Protein AF-A0A7X2PK38-F1 (afdb_monomer_lite)

Radius of gyration: 33.62 Å; chains: 1; bounding box: 61×31×93 Å

Secondary structure (DSSP, 8-state):
--HHHHTTHHHHHH-TTTS-HHHHHHHHH-HHHHHHHHHHHHHHTTHHHHS-SS-----TTHHHHHHHHHHTS---HHHHHHHHHHSTTTHHHHHHHHHHHHHHHHHHHHHHHHHHHHHHHHT--HHHHHHHHHS----HHHHHHHHHHHHHHHHH-------

Sequence (163 aa):
MHAVIEENLEELLASPSACGRAALDHLVSCKACAMELERMRQIALLFPALRNESPIDPAPYFAARVMMSIERRPSSFWASLLESALGTTMGTVFFRRVAFASLLVLASLGGYLASTDSEFRAGVTPELIMAAERDAPASEYGRNQDRELLMVTIATFNPDETE

pLDDT: mean 73.34, std 15.1, range [40.94, 96.0]

Structure (mmCIF, N/CA/C/O backbone):
data_AF-A0A7X2PK38-F1
#
_entry.id   AF-A0A7X2PK38-F1
#
loop_
_atom_site.group_PDB
_atom_site.id
_atom_site.type_symbol
_atom_site.label_atom_id
_atom_site.label_alt_id
_atom_site.label_comp_id
_atom_site.label_asym_id
_atom_site.label_entity_id
_atom_site.label_seq_id
_atom_site.pdbx_PDB_ins_code
_atom_site.Cartn_x
_atom_site.Cartn_y
_atom_site.Cartn_z
_atom_site.occupancy
_atom_site.B_iso_or_equiv
_atom_site.auth_seq_id
_atom_site.auth_comp_id
_atom_site.auth_asym_id
_atom_site.auth_atom_id
_atom_site.pdbx_PDB_model_num
ATOM 1 N N . MET A 1 1 ? -3.189 -3.230 -11.953 1.00 74.12 1 MET A N 1
ATOM 2 C CA . MET A 1 1 ? -3.967 -2.027 -11.585 1.00 74.12 1 MET A CA 1
ATOM 3 C C . MET A 1 1 ? -3.250 -0.823 -12.182 1.00 74.12 1 MET A C 1
ATOM 5 O O . MET A 1 1 ? -2.046 -0.923 -12.367 1.00 74.12 1 MET A O 1
ATOM 9 N N . HIS A 1 2 ? -3.951 0.241 -12.583 1.00 91.12 2 HIS A N 1
ATOM 10 C CA . HIS A 1 2 ? -3.293 1.421 -13.166 1.00 91.12 2 HIS A CA 1
ATOM 11 C C . HIS A 1 2 ? -2.826 2.383 -12.066 1.00 91.12 2 HIS A C 1
ATOM 13 O O . HIS A 1 2 ? -3.538 2.541 -11.074 1.00 91.12 2 HIS A O 1
ATOM 19 N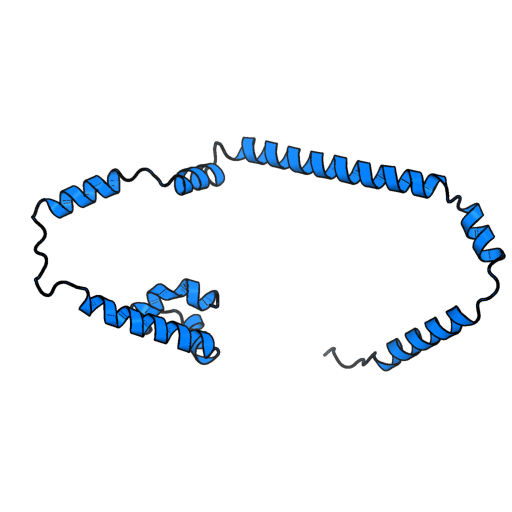 N . ALA A 1 3 ? -1.681 3.043 -12.281 1.00 89.56 3 ALA A N 1
ATOM 20 C CA . ALA A 1 3 ? -0.997 3.884 -11.289 1.00 89.56 3 ALA A CA 1
ATOM 21 C C . ALA A 1 3 ? -1.912 4.933 -10.638 1.00 89.56 3 ALA A C 1
ATOM 23 O O . ALA A 1 3 ? -1.936 5.055 -9.421 1.00 89.56 3 ALA A O 1
ATOM 24 N N . VAL A 1 4 ? -2.769 5.591 -11.429 1.00 89.38 4 VAL A N 1
ATOM 25 C CA . VAL A 1 4 ? -3.728 6.598 -10.934 1.00 89.38 4 VAL A CA 1
ATOM 26 C C . VAL A 1 4 ? -4.644 6.043 -9.834 1.00 89.38 4 VAL A C 1
ATOM 28 O O . VAL A 1 4 ? -4.994 6.756 -8.899 1.00 89.38 4 VAL A O 1
ATOM 31 N N . ILE A 1 5 ? -5.036 4.770 -9.925 1.00 91.06 5 ILE A N 1
ATOM 32 C CA . ILE A 1 5 ? -5.878 4.117 -8.914 1.00 91.06 5 ILE A CA 1
ATOM 33 C C . ILE A 1 5 ? -5.044 3.582 -7.756 1.00 91.06 5 ILE A C 1
ATOM 35 O O . ILE A 1 5 ? -5.510 3.616 -6.626 1.00 91.06 5 ILE A O 1
ATOM 39 N N . GLU A 1 6 ? -3.831 3.106 -8.023 1.00 89.38 6 GLU A N 1
ATOM 40 C CA . GLU A 1 6 ? -2.919 2.603 -6.993 1.00 89.38 6 GLU A CA 1
ATOM 41 C C . GLU A 1 6 ? -2.506 3.711 -6.015 1.00 89.38 6 GLU A C 1
ATOM 43 O O . GLU A 1 6 ? -2.592 3.529 -4.805 1.00 89.38 6 GLU A O 1
ATOM 48 N N . GLU A 1 7 ? -2.171 4.893 -6.533 1.00 89.94 7 GLU A N 1
ATOM 49 C CA . GLU A 1 7 ? -1.788 6.069 -5.740 1.00 89.94 7 GLU A CA 1
ATOM 50 C C . GLU A 1 7 ? -2.941 6.626 -4.891 1.00 89.94 7 GLU A C 1
ATOM 52 O O . GLU A 1 7 ? -2.704 7.240 -3.856 1.00 89.94 7 GLU A O 1
ATOM 57 N N . ASN A 1 8 ? -4.191 6.399 -5.309 1.00 88.81 8 ASN A N 1
ATOM 58 C CA . ASN A 1 8 ? -5.392 6.918 -4.646 1.00 88.81 8 ASN A CA 1
ATOM 59 C C . ASN A 1 8 ? -6.229 5.811 -3.976 1.00 88.81 8 ASN A C 1
ATOM 61 O O . ASN A 1 8 ? -7.383 6.033 -3.603 1.00 88.81 8 ASN A O 1
ATOM 65 N N . LEU A 1 9 ? -5.684 4.599 -3.847 1.00 90.25 9 LEU A N 1
ATOM 66 C CA . LEU A 1 9 ? -6.443 3.413 -3.451 1.00 90.25 9 LEU A CA 1
ATOM 67 C C . LEU A 1 9 ? -7.023 3.535 -2.040 1.00 90.25 9 LEU A C 1
ATOM 69 O O . LEU A 1 9 ? -8.186 3.204 -1.811 1.00 90.25 9 LEU A O 1
ATOM 73 N N . GLU A 1 10 ? -6.217 4.025 -1.099 1.00 88.50 10 GLU A N 1
ATOM 74 C CA . GLU A 1 10 ? -6.625 4.192 0.296 1.00 88.50 10 GLU A CA 1
ATOM 75 C C . GLU A 1 10 ? -7.779 5.188 0.419 1.00 88.50 10 GLU A C 1
ATOM 77 O O . GLU A 1 10 ? -8.781 4.895 1.070 1.00 88.50 10 GLU A O 1
ATOM 82 N N . GLU A 1 11 ? -7.689 6.324 -0.276 1.00 89.62 11 GLU A N 1
ATOM 83 C CA . GLU A 1 11 ? -8.751 7.329 -0.308 1.00 89.62 11 GLU A CA 1
ATOM 84 C C . GLU A 1 11 ? -10.023 6.770 -0.953 1.00 89.62 11 GLU A C 1
ATOM 86 O O . GLU A 1 11 ? -11.110 6.917 -0.398 1.00 89.62 11 GLU A O 1
ATOM 91 N N . LEU A 1 12 ? -9.904 6.051 -2.074 1.00 89.31 12 LEU A N 1
ATOM 92 C CA . LEU A 1 12 ? -11.039 5.433 -2.769 1.00 89.31 12 LEU A CA 1
ATOM 93 C C . LEU A 1 12 ? -11.757 4.355 -1.941 1.00 89.31 12 LEU A C 1
ATOM 95 O O . LEU A 1 12 ? -12.973 4.164 -2.102 1.00 89.31 12 LEU A O 1
ATOM 99 N N . LEU A 1 13 ? -11.024 3.628 -1.093 1.00 88.44 13 LEU A N 1
ATOM 100 C CA . LEU A 1 13 ? -11.575 2.616 -0.189 1.00 88.44 13 LEU A CA 1
ATOM 101 C C . LEU A 1 13 ? -12.140 3.228 1.099 1.00 88.44 13 LEU A C 1
ATOM 103 O O . LEU A 1 13 ? -13.156 2.739 1.589 1.00 88.44 13 LEU A O 1
ATOM 107 N N . ALA A 1 14 ? -11.527 4.290 1.626 1.00 86.19 14 ALA A N 1
ATOM 108 C CA . ALA A 1 14 ? -11.989 4.981 2.828 1.00 86.19 14 ALA A CA 1
ATOM 109 C C . ALA A 1 14 ? -13.230 5.843 2.559 1.00 86.19 14 ALA A C 1
ATOM 111 O O . ALA A 1 14 ? -14.227 5.747 3.275 1.00 86.19 14 ALA A O 1
ATOM 112 N N . SER A 1 15 ? -13.184 6.680 1.523 1.00 81.56 15 SER A N 1
ATOM 113 C CA . SER A 1 15 ? -14.343 7.412 1.027 1.00 81.56 15 SER A CA 1
ATOM 114 C C . SER A 1 15 ? -14.129 7.890 -0.413 1.00 81.56 15 SER A C 1
ATOM 116 O O . SER A 1 15 ? -13.288 8.758 -0.657 1.00 81.56 15 SER A O 1
ATOM 118 N N . PRO A 1 16 ? -14.959 7.455 -1.378 1.00 77.62 16 PRO A N 1
ATOM 119 C CA . PRO A 1 16 ? -14.841 7.904 -2.764 1.00 77.62 16 PRO A CA 1
ATOM 120 C C . PRO A 1 16 ? -15.041 9.419 -2.944 1.00 77.62 16 PRO A C 1
ATOM 122 O O . PRO A 1 16 ? -14.629 9.960 -3.964 1.00 77.62 16 PRO A O 1
ATOM 125 N N . SER A 1 17 ? -15.638 10.120 -1.972 1.00 75.69 17 SER A N 1
ATOM 126 C CA . SER A 1 17 ? -15.820 11.578 -2.022 1.00 75.69 17 SER A CA 1
ATOM 127 C C . SER A 1 17 ? -14.560 12.377 -1.679 1.00 75.69 17 SER A C 1
ATOM 129 O O . SER A 1 17 ? -14.531 13.579 -1.925 1.00 75.69 17 SER A O 1
ATOM 131 N N . ALA A 1 18 ? -13.565 11.744 -1.053 1.00 76.69 18 ALA A N 1
ATOM 132 C CA . ALA A 1 18 ? -12.301 12.384 -0.691 1.00 76.69 18 ALA A CA 1
ATOM 133 C C . ALA A 1 18 ? -11.267 12.315 -1.824 1.00 76.69 18 ALA A C 1
ATOM 135 O O . ALA A 1 18 ? -10.284 13.046 -1.797 1.00 76.69 18 ALA A O 1
ATOM 136 N N . CYS A 1 19 ? -11.512 11.465 -2.822 1.00 83.62 19 CYS A N 1
ATOM 137 C CA . CYS A 1 19 ? -10.562 11.183 -3.880 1.00 83.62 19 CYS A CA 1
ATOM 138 C C . CYS A 1 19 ? -10.538 12.273 -4.965 1.00 83.62 19 CYS A C 1
ATOM 140 O O . CYS A 1 19 ? -11.556 12.893 -5.294 1.00 83.62 19 CYS A O 1
ATOM 142 N N . GLY A 1 20 ? -9.365 12.479 -5.567 1.00 83.56 20 GLY A N 1
ATOM 143 C CA . GLY A 1 20 ? -9.181 13.384 -6.697 1.00 83.56 20 GLY A CA 1
ATOM 144 C C . GLY A 1 20 ? -10.028 13.013 -7.925 1.00 83.56 20 GLY A C 1
ATOM 145 O O . GLY A 1 20 ? -10.221 11.842 -8.256 1.00 83.56 20 GLY A O 1
ATOM 146 N N . ARG A 1 21 ? -10.490 14.034 -8.664 1.00 85.31 21 ARG A N 1
ATOM 147 C CA . ARG A 1 21 ? -11.335 13.867 -9.867 1.00 85.31 21 ARG A CA 1
ATOM 148 C C . ARG A 1 21 ? -10.725 12.933 -10.916 1.00 85.31 21 ARG A C 1
ATOM 150 O O . ARG A 1 21 ? -11.445 12.121 -11.475 1.00 85.31 21 ARG A O 1
ATOM 157 N N . ALA A 1 22 ? -9.407 12.980 -11.113 1.00 87.88 22 ALA A N 1
ATOM 158 C CA . ALA A 1 22 ? -8.713 12.148 -12.098 1.00 87.88 22 ALA A CA 1
ATOM 159 C C . ALA A 1 22 ? -8.895 10.638 -11.854 1.00 87.88 22 ALA A C 1
ATOM 161 O O . ALA A 1 22 ? -9.064 9.869 -12.799 1.00 87.88 22 ALA A O 1
ATOM 162 N N . ALA A 1 23 ? -8.901 10.207 -10.591 1.00 87.94 23 ALA A N 1
ATOM 163 C CA . ALA A 1 23 ? -9.130 8.810 -10.247 1.00 87.94 23 ALA A CA 1
ATOM 164 C C . ALA A 1 23 ? -10.597 8.407 -10.464 1.00 87.94 23 ALA A C 1
ATOM 166 O O . ALA A 1 23 ? -10.865 7.315 -10.963 1.00 87.94 23 ALA A O 1
ATOM 167 N N . LEU A 1 24 ? -11.546 9.298 -10.162 1.00 89.88 24 LEU A N 1
ATOM 168 C CA . LEU A 1 24 ? -12.969 9.074 -10.437 1.00 89.88 24 LEU A CA 1
ATOM 169 C C . LEU A 1 24 ? -13.247 8.982 -11.944 1.00 89.88 24 LEU A C 1
ATOM 171 O O . LEU A 1 24 ? -13.923 8.053 -12.383 1.00 89.88 24 LEU A O 1
ATOM 175 N N . ASP A 1 25 ? -12.665 9.880 -12.739 1.00 92.25 25 ASP A N 1
ATOM 176 C CA . ASP A 1 25 ? -12.783 9.875 -14.199 1.00 92.25 25 ASP A CA 1
ATOM 177 C C . ASP A 1 25 ? -12.192 8.588 -14.797 1.00 92.25 25 ASP A C 1
ATOM 179 O O . ASP A 1 25 ? -12.772 7.975 -15.698 1.00 92.25 25 ASP A O 1
ATOM 183 N N . HIS A 1 26 ? -11.075 8.108 -14.241 1.00 92.94 26 HIS A N 1
ATOM 184 C CA . HIS A 1 26 ? -10.474 6.835 -14.637 1.00 92.94 26 HIS A CA 1
ATOM 185 C C . HIS A 1 26 ? -11.345 5.623 -14.284 1.00 92.94 26 HIS A C 1
ATOM 187 O O . HIS A 1 26 ? -11.406 4.663 -15.049 1.00 92.94 26 HIS A O 1
ATOM 193 N N . LEU A 1 27 ? -12.050 5.636 -13.151 1.00 91.50 27 LEU A N 1
ATOM 194 C CA . LEU A 1 27 ? -12.988 4.559 -12.809 1.00 91.50 27 LEU A CA 1
ATOM 195 C C . LEU A 1 27 ? -14.175 4.500 -13.779 1.00 91.50 27 LEU A C 1
ATOM 197 O O . LEU A 1 27 ? -14.679 3.410 -14.055 1.00 91.50 27 LEU A O 1
ATOM 201 N N . VAL A 1 28 ? -14.593 5.644 -14.329 1.00 92.75 28 VAL A N 1
ATOM 202 C CA . VAL A 1 28 ? -15.628 5.705 -15.371 1.00 92.75 28 VAL A CA 1
ATOM 203 C C . VAL A 1 28 ? -15.103 5.161 -16.703 1.00 92.75 28 VAL A C 1
ATOM 205 O O . VAL A 1 28 ? -15.818 4.428 -17.389 1.00 92.75 28 VAL A O 1
ATOM 208 N N . SER A 1 29 ? -13.855 5.469 -17.066 1.00 93.81 29 SER A N 1
ATOM 209 C CA . SER A 1 29 ? -13.264 5.025 -18.336 1.00 93.81 29 SER A CA 1
ATOM 210 C C . SER A 1 29 ? -12.791 3.564 -18.314 1.00 93.81 29 SER A C 1
ATOM 212 O O . SER A 1 29 ? -12.864 2.868 -19.329 1.00 93.81 29 SER A O 1
ATOM 214 N N . CYS A 1 30 ? -12.345 3.054 -17.161 1.00 96.00 30 CYS A N 1
ATOM 215 C CA . CYS A 1 30 ? -11.713 1.745 -17.030 1.00 96.00 30 CYS A CA 1
ATOM 216 C C . CYS A 1 30 ? -12.527 0.775 -16.157 1.00 96.00 30 CYS A C 1
ATOM 218 O O . CYS A 1 30 ? -12.320 0.655 -14.944 1.00 96.00 30 CYS A O 1
ATOM 220 N N . LYS A 1 31 ? -13.376 -0.038 -16.802 1.00 94.12 31 LYS A N 1
ATOM 221 C CA . LYS A 1 31 ? -14.177 -1.086 -16.131 1.00 94.12 31 LYS A CA 1
ATOM 222 C C . LYS A 1 31 ? -13.338 -2.095 -15.342 1.00 94.12 31 LYS A C 1
ATOM 224 O O . LYS A 1 31 ? -13.777 -2.561 -14.297 1.00 94.12 31 LYS A O 1
ATOM 229 N N . ALA A 1 32 ? -12.136 -2.422 -15.818 1.00 93.81 32 ALA A N 1
ATOM 230 C CA . ALA A 1 32 ? -11.249 -3.357 -15.128 1.00 93.81 32 ALA A CA 1
ATOM 231 C C . ALA A 1 32 ? -10.823 -2.831 -13.746 1.00 93.81 32 ALA A C 1
ATOM 233 O O . ALA A 1 32 ? -10.835 -3.582 -12.775 1.00 93.81 32 ALA A O 1
ATOM 234 N N . CYS A 1 33 ? -10.502 -1.535 -13.640 1.00 93.44 33 CYS A N 1
ATOM 235 C CA . CYS A 1 33 ? -10.149 -0.917 -12.360 1.00 93.44 33 CYS A CA 1
ATOM 236 C C . CYS A 1 33 ? -11.365 -0.792 -11.437 1.00 93.44 33 CYS A C 1
ATOM 238 O O . CYS A 1 33 ? -11.241 -1.050 -10.245 1.00 93.44 33 CYS A O 1
ATOM 240 N N . ALA A 1 34 ? -12.540 -0.469 -11.988 1.00 92.19 34 ALA A N 1
ATOM 241 C CA . ALA A 1 34 ? -13.783 -0.425 -11.221 1.00 92.19 34 ALA A CA 1
ATOM 242 C C . ALA A 1 34 ? -14.150 -1.795 -10.626 1.00 92.19 34 ALA A C 1
ATOM 244 O O . ALA A 1 34 ? -14.491 -1.887 -9.450 1.00 92.19 34 ALA A O 1
ATOM 245 N N . MET A 1 35 ? -14.021 -2.870 -11.411 1.00 94.81 35 MET A N 1
ATOM 246 C CA . MET A 1 35 ? -14.248 -4.235 -10.929 1.00 94.81 35 MET A CA 1
ATOM 247 C C . MET A 1 35 ? -13.267 -4.639 -9.828 1.00 94.81 35 MET A C 1
ATOM 249 O O . MET A 1 35 ? -13.665 -5.280 -8.860 1.00 94.81 35 MET A O 1
ATOM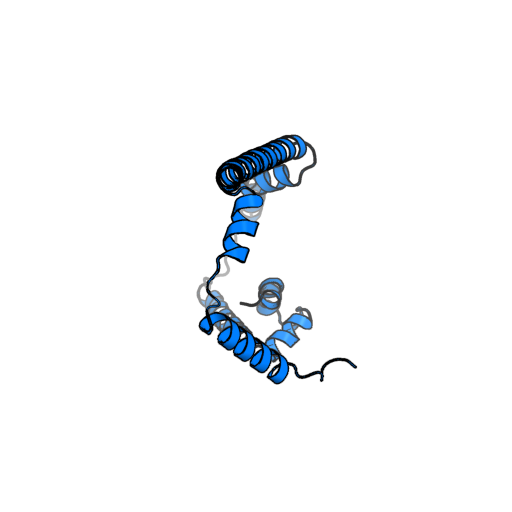 253 N N . GLU A 1 36 ? -11.991 -4.289 -9.976 1.00 93.88 36 GLU A N 1
ATOM 254 C CA . GLU A 1 36 ? -10.977 -4.633 -8.981 1.00 93.88 36 GLU A CA 1
ATOM 255 C C . GLU A 1 36 ? -11.194 -3.874 -7.665 1.00 93.88 36 GLU A C 1
ATOM 257 O O . GLU A 1 36 ? -11.152 -4.476 -6.593 1.00 93.88 36 GLU A O 1
ATOM 262 N N . LEU A 1 37 ? -11.530 -2.581 -7.740 1.00 92.94 37 LEU A N 1
ATOM 263 C CA . LEU A 1 37 ? -11.900 -1.777 -6.574 1.00 92.94 37 LEU A CA 1
ATOM 264 C C . LEU A 1 37 ? -13.124 -2.365 -5.853 1.00 92.94 37 LEU A C 1
ATOM 266 O O . LEU A 1 37 ? -13.153 -2.436 -4.627 1.00 92.94 37 LEU A O 1
ATOM 270 N N . GLU A 1 38 ? -14.124 -2.819 -6.609 1.00 93.00 38 GLU A N 1
ATOM 271 C CA . GLU A 1 38 ? -15.326 -3.434 -6.048 1.00 93.00 38 GLU A CA 1
ATOM 272 C C . GLU A 1 38 ? -15.013 -4.751 -5.324 1.00 93.00 38 GLU A C 1
ATOM 274 O O . GLU A 1 38 ? -15.484 -4.970 -4.210 1.00 93.00 38 GLU A O 1
ATOM 279 N N . ARG A 1 39 ? -14.142 -5.599 -5.885 1.00 94.44 39 ARG A N 1
ATOM 280 C CA . ARG A 1 39 ? -13.663 -6.811 -5.194 1.00 94.44 39 ARG A CA 1
ATOM 281 C C . ARG A 1 39 ? -12.954 -6.475 -3.885 1.00 94.44 39 ARG A C 1
ATOM 283 O O . ARG A 1 39 ? -13.195 -7.126 -2.871 1.00 94.44 39 ARG A O 1
ATOM 290 N N . MET A 1 40 ? -12.105 -5.449 -3.887 1.00 93.06 40 MET A N 1
ATOM 291 C CA . MET A 1 40 ? -11.418 -5.002 -2.674 1.00 93.06 40 MET A CA 1
ATOM 292 C C . MET A 1 40 ? -12.402 -4.481 -1.624 1.00 93.06 40 MET A C 1
ATOM 294 O O . MET A 1 40 ? -12.258 -4.805 -0.447 1.00 93.06 40 MET A O 1
ATOM 298 N N . ARG A 1 41 ? -13.445 -3.747 -2.032 1.00 91.50 41 ARG A N 1
ATOM 299 C CA . ARG A 1 41 ? -14.526 -3.316 -1.132 1.00 91.50 41 ARG A CA 1
ATOM 300 C C . ARG A 1 41 ? -15.290 -4.494 -0.548 1.00 91.50 41 ARG A C 1
ATOM 302 O O . ARG A 1 41 ? -15.547 -4.507 0.651 1.00 91.50 41 ARG A O 1
ATOM 309 N N . GLN A 1 42 ? -15.598 -5.506 -1.353 1.00 92.06 42 GLN A N 1
ATOM 310 C CA . GLN A 1 42 ? -16.255 -6.723 -0.874 1.00 92.06 42 GLN A CA 1
ATOM 311 C C . GLN A 1 42 ? -15.419 -7.432 0.192 1.00 92.06 42 GLN A C 1
ATOM 313 O O . GLN A 1 42 ? -15.956 -7.814 1.226 1.00 92.06 42 GLN A O 1
ATOM 318 N N . ILE A 1 43 ? -14.103 -7.544 -0.009 1.00 91.50 43 ILE A N 1
ATOM 319 C CA . ILE A 1 43 ? -13.191 -8.086 1.008 1.00 91.50 43 ILE A CA 1
ATOM 320 C C . ILE A 1 43 ? -13.167 -7.178 2.244 1.00 91.50 43 ILE A C 1
ATOM 322 O O . ILE A 1 43 ? -13.215 -7.671 3.370 1.00 91.50 43 ILE A O 1
ATOM 326 N N . ALA A 1 44 ? -13.150 -5.856 2.054 1.00 88.94 44 ALA A N 1
ATOM 327 C CA . ALA A 1 44 ? -13.132 -4.903 3.155 1.00 88.94 44 ALA A CA 1
ATOM 328 C C . ALA A 1 44 ? -14.365 -5.025 4.067 1.00 88.94 44 ALA A C 1
ATOM 330 O O . ALA A 1 44 ? -14.245 -4.924 5.288 1.00 88.94 44 ALA A O 1
ATOM 331 N N . LEU A 1 45 ? -15.531 -5.318 3.485 1.00 89.12 45 LEU A N 1
ATOM 332 C CA . LEU A 1 45 ? -16.778 -5.575 4.211 1.00 89.12 45 LEU A CA 1
ATOM 333 C C . LEU A 1 45 ? -16.745 -6.859 5.054 1.00 89.12 45 LEU A C 1
ATOM 335 O O . LEU A 1 45 ? -17.555 -6.996 5.969 1.00 89.12 45 LEU A O 1
ATOM 339 N N . LEU A 1 46 ? -15.808 -7.777 4.799 1.00 89.75 46 LEU A N 1
ATOM 340 C CA . LEU A 1 46 ? -15.621 -8.984 5.609 1.00 89.75 46 LEU A CA 1
ATOM 341 C C . LEU A 1 46 ? -14.760 -8.729 6.856 1.00 89.75 46 LEU A C 1
ATOM 343 O O . LEU A 1 46 ? -14.881 -9.466 7.833 1.00 89.75 46 LEU A O 1
ATOM 347 N N . PHE A 1 47 ? -13.922 -7.684 6.881 1.00 87.25 47 PHE A N 1
ATOM 348 C CA . PHE A 1 47 ? -13.081 -7.389 8.051 1.00 87.25 47 PHE A CA 1
ATOM 349 C C . PHE A 1 47 ? -13.871 -7.087 9.334 1.00 87.25 47 PHE A C 1
ATOM 351 O O . PHE A 1 47 ? -13.447 -7.551 10.393 1.00 87.25 47 PHE A O 1
ATOM 358 N N . PRO A 1 48 ? -15.014 -6.372 9.300 1.00 86.06 48 PRO A N 1
ATOM 359 C CA . PRO A 1 48 ? -15.871 -6.229 10.471 1.00 86.06 48 PRO A CA 1
ATOM 360 C C . PRO A 1 48 ? -16.339 -7.565 11.057 1.00 86.06 48 PRO A C 1
ATOM 362 O O . PRO A 1 48 ? -16.426 -7.669 12.273 1.00 86.06 48 PRO A O 1
ATOM 365 N N . ALA A 1 49 ? -16.572 -8.593 10.233 1.00 85.12 49 ALA A N 1
ATOM 366 C CA . ALA A 1 49 ? -16.982 -9.917 10.709 1.00 85.12 49 ALA A CA 1
ATOM 367 C C . ALA A 1 49 ? -15.855 -10.673 11.438 1.00 85.12 49 ALA A C 1
ATOM 369 O O . ALA A 1 49 ? -16.121 -11.580 12.220 1.00 85.12 49 ALA A O 1
ATOM 370 N N . LEU A 1 50 ? -14.594 -10.294 11.205 1.00 82.19 50 LEU A N 1
ATOM 371 C CA . LEU A 1 50 ? -13.434 -10.811 11.938 1.00 82.19 50 LEU A CA 1
ATOM 372 C C . LEU A 1 50 ? -13.170 -10.043 13.240 1.00 82.19 50 LEU A C 1
ATOM 374 O O . LEU A 1 50 ? -12.332 -10.455 14.045 1.00 82.19 50 LEU A O 1
ATOM 378 N N . ARG A 1 51 ? -13.831 -8.899 13.445 1.00 80.38 51 ARG A N 1
ATOM 379 C CA . ARG A 1 51 ? -13.676 -8.112 14.665 1.00 80.38 51 ARG A CA 1
ATOM 380 C C . ARG A 1 51 ? -14.451 -8.807 15.784 1.00 80.38 51 ARG A C 1
ATOM 382 O O . ARG A 1 51 ? -15.632 -9.092 15.633 1.00 80.38 51 ARG A O 1
ATOM 389 N N . ASN A 1 52 ? -13.783 -9.059 16.910 1.00 74.25 52 ASN A N 1
ATOM 390 C CA . ASN A 1 52 ? -14.444 -9.574 18.110 1.00 74.25 52 ASN A CA 1
ATOM 391 C C . ASN A 1 52 ? -15.625 -8.668 18.492 1.00 74.25 52 ASN A C 1
ATOM 393 O O . ASN A 1 52 ? -15.476 -7.448 18.551 1.00 74.25 52 ASN A O 1
ATOM 397 N N . GLU A 1 53 ? -16.775 -9.280 18.776 1.00 68.06 53 GLU A N 1
ATOM 398 C CA . GLU A 1 53 ? -18.017 -8.583 19.139 1.00 68.06 53 GLU A CA 1
ATOM 399 C C . GLU A 1 53 ? -17.904 -7.833 20.475 1.00 68.06 53 GLU A C 1
ATOM 401 O O . GLU A 1 53 ? -18.637 -6.879 20.732 1.00 68.06 53 GLU A O 1
ATOM 406 N N . SER A 1 54 ? -16.956 -8.230 21.329 1.00 70.50 54 SER A N 1
ATOM 407 C CA . SER A 1 54 ? -16.660 -7.522 22.568 1.00 70.50 54 SER A CA 1
ATOM 408 C C . SER A 1 54 ? -15.860 -6.248 22.276 1.00 70.50 54 SER A C 1
ATOM 410 O O . SER A 1 54 ? -14.800 -6.353 21.643 1.00 70.50 54 SER A O 1
ATOM 412 N N . PRO A 1 55 ? -16.271 -5.069 22.785 1.00 70.00 55 PRO A N 1
ATOM 413 C CA . PRO A 1 55 ? -15.404 -3.903 22.769 1.00 70.00 55 PRO A CA 1
ATOM 414 C C . PRO A 1 55 ? -14.100 -4.284 23.468 1.00 70.00 55 PRO A C 1
ATOM 416 O O . PRO A 1 55 ? -14.088 -4.670 24.636 1.00 70.00 55 PRO A O 1
ATOM 419 N N . ILE A 1 56 ? -13.003 -4.245 22.714 1.00 69.56 56 ILE A N 1
ATOM 420 C CA . ILE A 1 56 ? -11.668 -4.378 23.281 1.00 69.56 56 ILE A CA 1
ATOM 421 C C . ILE A 1 56 ? -11.499 -3.127 24.134 1.00 69.56 56 ILE A C 1
ATOM 423 O O . ILE A 1 56 ? -11.356 -2.041 23.581 1.00 69.56 56 ILE A O 1
ATOM 427 N N . ASP A 1 57 ? -11.587 -3.272 25.452 1.00 77.00 57 ASP A N 1
ATOM 428 C CA . ASP A 1 57 ? -11.200 -2.233 26.399 1.00 77.00 57 ASP A CA 1
ATOM 429 C C . ASP A 1 57 ? -9.700 -2.410 26.660 1.00 77.00 57 ASP A C 1
ATOM 431 O O . ASP A 1 57 ? -9.301 -3.299 27.427 1.00 77.00 57 ASP A O 1
ATOM 435 N N . PRO A 1 58 ? -8.821 -1.700 25.924 1.00 76.12 58 PRO A N 1
ATOM 436 C CA . PRO A 1 58 ? -7.398 -1.846 26.136 1.00 76.12 58 PRO A CA 1
ATOM 437 C C . PRO A 1 58 ? -7.072 -1.366 27.549 1.00 76.12 58 PRO A C 1
ATOM 439 O O . PRO A 1 58 ? -7.476 -0.281 27.959 1.00 76.12 58 PRO A O 1
ATOM 442 N N . ALA A 1 59 ? -6.280 -2.148 28.285 1.00 81.88 59 ALA A N 1
ATOM 443 C CA . ALA A 1 59 ? -5.792 -1.722 29.591 1.00 81.88 59 ALA A CA 1
ATOM 444 C C . ALA A 1 59 ? -5.174 -0.308 29.492 1.00 81.88 59 ALA A C 1
ATOM 446 O O . ALA A 1 59 ? -4.494 -0.018 28.506 1.00 81.88 59 ALA A O 1
ATOM 447 N N . PRO A 1 60 ? -5.308 0.560 30.509 1.00 77.44 60 PRO A N 1
ATOM 448 C CA . PRO A 1 60 ? -4.859 1.959 30.441 1.00 77.44 60 PRO A CA 1
ATOM 449 C C . PRO A 1 60 ? -3.357 2.123 30.128 1.00 77.44 60 PRO A C 1
ATOM 451 O O . PRO A 1 60 ? -2.925 3.155 29.622 1.00 77.44 60 PRO A O 1
ATOM 454 N N . TYR A 1 61 ? -2.551 1.082 30.355 1.00 83.38 61 TYR A N 1
ATOM 455 C CA . TYR A 1 61 ? -1.121 1.036 30.027 1.00 83.38 61 TYR A CA 1
ATOM 456 C C . TYR A 1 61 ? -0.802 0.547 28.605 1.00 83.38 61 TYR A C 1
ATOM 458 O O . TYR A 1 61 ? 0.352 0.606 28.179 1.00 83.38 61 TYR A O 1
ATOM 466 N N . PHE A 1 62 ? -1.791 0.051 27.864 1.00 84.06 62 PHE A N 1
ATOM 467 C CA . PHE A 1 62 ? -1.626 -0.452 26.503 1.00 84.06 62 PHE A CA 1
ATOM 468 C C . PHE A 1 62 ? -1.151 0.654 25.561 1.00 84.06 62 PHE A C 1
ATOM 470 O O . PHE A 1 62 ? -0.155 0.467 24.870 1.00 84.06 62 PHE A O 1
ATOM 477 N N . ALA A 1 63 ? -1.782 1.832 25.600 1.00 81.06 63 ALA A N 1
ATOM 478 C CA . ALA A 1 63 ? -1.386 2.970 24.771 1.00 81.06 63 ALA A CA 1
ATOM 479 C C . ALA A 1 63 ? 0.056 3.424 25.063 1.00 81.06 63 ALA A C 1
ATOM 481 O O . ALA A 1 63 ? 0.836 3.647 24.138 1.00 81.06 63 ALA A O 1
ATOM 482 N N . ALA A 1 64 ? 0.442 3.469 26.342 1.00 81.94 64 ALA A N 1
ATOM 483 C CA . ALA A 1 64 ? 1.806 3.805 26.751 1.00 81.94 64 ALA A CA 1
ATOM 484 C C . ALA A 1 64 ? 2.830 2.762 26.265 1.00 81.94 64 ALA A C 1
ATOM 486 O O . ALA A 1 64 ? 3.894 3.121 25.764 1.00 81.94 64 ALA A O 1
ATOM 487 N N . ARG A 1 65 ? 2.499 1.464 26.346 1.00 82.00 65 ARG A N 1
ATOM 488 C CA . ARG A 1 65 ? 3.349 0.389 25.808 1.00 82.00 65 ARG A CA 1
ATOM 489 C C . ARG A 1 65 ? 3.470 0.443 24.290 1.00 82.00 65 ARG A C 1
ATOM 491 O O . ARG A 1 65 ? 4.563 0.219 23.778 1.00 82.00 65 ARG A O 1
ATOM 498 N N . VAL A 1 66 ? 2.380 0.730 23.582 1.00 83.88 66 VAL A N 1
ATOM 499 C CA . VAL A 1 66 ? 2.389 0.843 22.121 1.00 83.88 66 VAL A CA 1
ATOM 500 C C . VAL A 1 66 ? 3.254 2.025 21.693 1.00 83.88 66 VAL A C 1
ATOM 502 O O . VAL A 1 66 ? 4.138 1.827 20.865 1.00 83.88 66 VAL A O 1
ATOM 505 N N . MET A 1 67 ? 3.103 3.196 22.318 1.00 79.19 67 MET A N 1
ATOM 506 C CA . MET A 1 67 ? 3.966 4.356 22.052 1.00 79.19 67 MET A CA 1
ATOM 507 C C . MET A 1 67 ? 5.444 4.034 22.282 1.00 79.19 67 MET A C 1
ATOM 509 O O . MET A 1 67 ? 6.251 4.182 21.368 1.00 79.19 67 MET A O 1
ATOM 513 N N . MET A 1 68 ? 5.785 3.452 23.436 1.00 79.38 68 MET A N 1
ATOM 514 C CA . MET A 1 68 ? 7.161 3.021 23.709 1.00 79.38 68 MET A CA 1
ATOM 515 C C . MET A 1 68 ? 7.669 1.964 22.716 1.00 79.38 68 MET A C 1
ATOM 517 O O . MET A 1 68 ? 8.868 1.886 22.464 1.00 79.38 68 MET A O 1
ATOM 521 N N . SER A 1 69 ? 6.794 1.120 22.160 1.00 72.25 69 SER A N 1
ATOM 522 C CA . SER A 1 69 ? 7.175 0.103 21.170 1.00 72.25 69 SER A CA 1
ATOM 523 C C . SER A 1 69 ? 7.364 0.669 19.761 1.00 72.25 69 SER A C 1
ATOM 525 O O . SER A 1 69 ? 8.224 0.183 19.030 1.00 72.25 69 SER A O 1
ATOM 527 N N . ILE A 1 70 ? 6.601 1.701 19.388 1.00 70.62 70 ILE A N 1
ATOM 528 C CA . ILE A 1 70 ? 6.736 2.402 18.107 1.00 70.62 70 ILE A CA 1
ATOM 529 C C . ILE A 1 70 ? 8.011 3.244 18.121 1.00 70.62 70 ILE A C 1
ATOM 531 O O . ILE A 1 70 ? 8.778 3.181 17.167 1.00 70.62 70 ILE A O 1
ATOM 535 N N . GLU A 1 71 ? 8.294 3.938 19.225 1.00 67.19 71 GLU A N 1
ATOM 536 C CA . GLU A 1 71 ? 9.552 4.672 19.420 1.00 67.19 71 GLU A CA 1
ATOM 537 C C . GLU A 1 71 ? 10.778 3.750 19.407 1.00 67.19 71 GLU A C 1
ATOM 539 O O . GLU A 1 71 ? 11.858 4.144 18.978 1.00 67.19 71 GLU A O 1
ATOM 544 N N . ARG A 1 72 ? 10.615 2.501 19.859 1.00 64.25 72 ARG A N 1
ATOM 545 C CA . ARG A 1 72 ? 11.670 1.479 19.850 1.00 64.25 72 ARG A CA 1
ATOM 546 C C . ARG A 1 72 ? 11.704 0.632 18.587 1.00 64.25 72 ARG A C 1
ATOM 548 O O . ARG A 1 72 ? 12.529 -0.283 18.527 1.00 64.25 72 ARG A O 1
ATOM 555 N N . ARG A 1 73 ? 10.844 0.876 17.589 1.00 55.09 73 ARG A N 1
ATOM 556 C CA . ARG A 1 73 ? 11.021 0.200 16.302 1.00 55.09 73 ARG A CA 1
ATOM 557 C C . ARG A 1 73 ? 12.394 0.611 15.772 1.00 55.09 73 ARG A C 1
ATOM 559 O O . ARG A 1 73 ? 12.618 1.808 15.597 1.00 55.09 73 ARG A O 1
ATOM 566 N N . PRO A 1 74 ? 13.313 -0.338 15.517 1.00 55.56 74 PRO A N 1
ATOM 567 C CA . PRO A 1 74 ? 14.520 0.003 14.789 1.00 55.56 74 PRO A CA 1
ATOM 568 C C . PRO A 1 74 ? 14.065 0.611 13.465 1.00 55.56 74 PRO A C 1
ATOM 570 O O . PRO A 1 74 ? 13.150 0.072 12.826 1.00 55.56 74 PRO A O 1
ATOM 573 N N . SER A 1 75 ? 14.656 1.748 13.090 1.00 56.59 75 SER A N 1
ATOM 574 C CA . SER A 1 75 ? 14.514 2.278 11.739 1.00 56.59 75 SER A CA 1
ATOM 575 C C . SER A 1 75 ? 14.687 1.102 10.788 1.00 56.59 75 SER A C 1
ATOM 577 O O . SER A 1 75 ? 15.617 0.299 10.930 1.00 56.59 75 SER A O 1
ATOM 579 N N . SER A 1 76 ? 13.699 0.894 9.914 1.00 62.03 76 SER A N 1
ATOM 580 C CA . SER A 1 76 ? 13.751 -0.240 9.004 1.00 62.03 76 SER A CA 1
ATOM 581 C C . SER A 1 76 ? 15.093 -0.171 8.275 1.00 62.03 76 SER A C 1
ATOM 583 O O . SER A 1 76 ? 15.558 0.913 7.925 1.00 62.03 76 SER A O 1
ATOM 585 N N . PHE A 1 77 ? 15.743 -1.313 8.069 1.00 62.12 77 PHE A N 1
ATOM 586 C CA . PHE A 1 77 ? 16.988 -1.384 7.297 1.00 62.12 77 PHE A CA 1
ATOM 587 C C . PHE A 1 77 ? 16.886 -0.587 5.976 1.00 62.12 77 PHE A C 1
ATOM 589 O O . PHE A 1 77 ? 17.836 0.064 5.544 1.00 62.12 77 PHE A O 1
ATOM 596 N N . TRP A 1 78 ? 15.683 -0.555 5.397 1.00 60.75 78 TRP A N 1
ATOM 597 C CA . TRP A 1 78 ? 15.320 0.248 4.235 1.00 60.75 78 TRP A CA 1
ATOM 598 C C . TRP A 1 78 ? 15.324 1.759 4.479 1.00 60.75 78 TRP A C 1
ATOM 600 O O . TRP A 1 78 ? 15.816 2.486 3.626 1.00 60.75 78 TRP A O 1
ATOM 610 N N . ALA A 1 79 ? 14.846 2.239 5.629 1.00 60.59 79 ALA A N 1
ATOM 611 C CA . ALA A 1 79 ? 14.940 3.645 6.011 1.00 60.59 79 ALA A CA 1
ATOM 612 C C . ALA A 1 79 ? 16.403 4.079 6.170 1.00 60.59 79 ALA A C 1
ATOM 614 O O . ALA A 1 79 ? 16.782 5.093 5.603 1.00 60.59 79 ALA A O 1
ATOM 615 N N . SER A 1 80 ? 17.256 3.276 6.819 1.00 61.47 80 SER A N 1
ATOM 616 C CA . SER A 1 80 ? 18.691 3.592 6.921 1.00 61.47 80 SER A CA 1
ATOM 617 C C . SER A 1 80 ? 19.411 3.556 5.569 1.00 61.47 80 SER A C 1
ATOM 619 O O . SER A 1 80 ? 20.300 4.366 5.317 1.00 61.47 80 SER A O 1
ATOM 621 N N . LEU A 1 81 ? 19.010 2.649 4.669 1.00 62.53 81 LEU A N 1
ATOM 622 C CA . LEU A 1 81 ? 19.570 2.560 3.321 1.00 62.53 81 LEU A CA 1
ATOM 623 C C . LEU A 1 81 ? 19.152 3.775 2.476 1.00 62.53 81 LEU A C 1
ATOM 625 O O . LEU A 1 81 ? 19.997 4.393 1.834 1.00 62.53 81 LEU A O 1
ATOM 629 N N . LEU A 1 82 ? 17.873 4.157 2.523 1.00 59.75 82 LEU A N 1
ATOM 630 C CA . LEU A 1 82 ? 17.329 5.314 1.807 1.00 59.75 82 LEU A CA 1
ATOM 631 C C . LEU A 1 82 ? 17.860 6.638 2.362 1.00 59.75 82 LEU A C 1
ATOM 633 O O . LEU A 1 82 ? 18.222 7.517 1.588 1.00 59.75 82 LEU A O 1
ATOM 637 N N . GLU A 1 83 ? 17.993 6.762 3.680 1.00 57.50 83 GLU A N 1
ATOM 638 C CA . GLU A 1 83 ? 18.563 7.938 4.338 1.00 57.50 83 GLU A CA 1
ATOM 639 C C . GLU A 1 83 ? 20.074 8.051 4.075 1.00 57.50 83 GLU A C 1
ATOM 641 O O . GLU A 1 83 ? 20.585 9.153 3.919 1.00 57.50 83 GLU A O 1
ATOM 646 N N . SER A 1 84 ? 20.791 6.935 3.893 1.00 55.94 84 SER A N 1
ATOM 647 C CA . SER A 1 84 ? 22.190 6.948 3.430 1.00 55.94 84 SER A CA 1
ATOM 648 C C . SER A 1 84 ? 22.351 7.260 1.933 1.00 55.94 84 SER A C 1
ATOM 650 O O . SER A 1 84 ? 23.387 7.787 1.521 1.00 55.94 84 SER A O 1
ATOM 652 N N . ALA A 1 85 ? 21.333 6.962 1.119 1.00 53.47 85 ALA A N 1
ATOM 653 C CA . ALA A 1 85 ? 21.328 7.211 -0.321 1.00 53.47 85 ALA A CA 1
ATOM 654 C C . ALA A 1 85 ? 20.884 8.644 -0.673 1.00 53.47 85 ALA A C 1
ATOM 656 O O . ALA A 1 85 ? 21.429 9.233 -1.605 1.00 53.47 85 ALA A O 1
ATOM 657 N N . LEU A 1 86 ? 19.932 9.214 0.078 1.00 55.75 86 LEU A N 1
ATOM 658 C CA . LEU A 1 86 ? 19.430 10.586 -0.092 1.00 55.75 86 LEU A CA 1
ATOM 659 C C . LEU A 1 86 ? 20.058 11.609 0.878 1.00 55.75 86 LEU A C 1
ATOM 661 O O . LEU A 1 86 ? 19.984 12.810 0.623 1.00 55.75 86 LEU A O 1
ATOM 665 N N . GLY A 1 87 ? 20.676 11.167 1.979 1.00 48.81 87 GLY A N 1
ATOM 666 C CA . GLY A 1 87 ? 21.271 12.015 3.014 1.00 48.81 87 GLY A CA 1
ATOM 667 C C . GLY A 1 87 ? 22.689 12.482 2.679 1.00 48.81 87 GLY A C 1
ATOM 668 O O . GLY A 1 87 ? 23.617 11.712 2.425 1.00 48.81 87 GLY A O 1
ATOM 669 N N . THR A 1 88 ? 22.856 13.794 2.718 1.00 54.00 88 THR A N 1
ATOM 670 C CA . THR A 1 88 ? 23.884 14.638 2.095 1.00 54.00 88 THR A CA 1
ATOM 671 C C . THR A 1 88 ? 25.323 14.545 2.628 1.00 54.00 88 THR A C 1
ATOM 673 O O . THR A 1 88 ? 26.109 15.458 2.384 1.00 54.00 88 THR A O 1
ATOM 676 N N . THR A 1 89 ? 25.748 13.469 3.297 1.00 49.62 89 THR A N 1
ATOM 677 C CA . THR A 1 89 ? 27.130 13.396 3.834 1.00 49.62 89 THR A CA 1
ATOM 678 C C . THR A 1 89 ? 27.881 12.089 3.575 1.00 49.62 89 THR A C 1
ATOM 680 O O . THR A 1 89 ? 29.108 12.124 3.492 1.00 49.62 89 THR A O 1
ATOM 683 N N . MET A 1 90 ? 27.196 10.962 3.333 1.00 47.53 90 MET A N 1
ATOM 684 C CA . MET A 1 90 ? 27.839 9.683 2.960 1.00 47.53 90 MET A CA 1
ATOM 685 C C . MET A 1 90 ? 27.515 9.184 1.539 1.00 47.53 90 MET A C 1
ATOM 687 O O . MET A 1 90 ? 28.176 8.264 1.060 1.00 47.53 90 MET A O 1
ATOM 691 N N . GLY A 1 91 ? 26.568 9.800 0.823 1.00 54.06 91 GLY A N 1
ATOM 692 C CA . GLY A 1 91 ? 26.200 9.381 -0.539 1.00 54.06 91 GLY A CA 1
ATOM 693 C C . GLY A 1 91 ? 27.221 9.756 -1.623 1.00 54.06 91 GLY A C 1
ATOM 694 O O . GLY A 1 91 ? 27.395 9.031 -2.601 1.00 54.06 91 GLY A O 1
ATOM 695 N N . THR A 1 92 ? 27.965 10.854 -1.452 1.00 56.53 92 THR A N 1
ATOM 696 C CA . THR A 1 92 ? 28.837 11.406 -2.508 1.00 56.53 92 THR A CA 1
ATOM 697 C C . THR A 1 92 ? 30.050 10.529 -2.814 1.00 56.53 92 THR A C 1
ATOM 699 O O . THR A 1 92 ? 30.411 10.363 -3.978 1.00 56.53 92 THR A O 1
ATOM 702 N N . VAL A 1 93 ? 30.675 9.920 -1.802 1.00 62.44 93 VAL A N 1
ATOM 703 C CA . VAL A 1 93 ? 31.848 9.050 -2.004 1.00 62.44 93 VAL A CA 1
ATOM 704 C C . VAL A 1 93 ? 31.441 7.713 -2.622 1.00 62.44 93 VAL A C 1
ATOM 706 O O . VAL A 1 93 ? 32.141 7.216 -3.507 1.00 62.44 93 VAL A O 1
ATOM 709 N N . PHE A 1 94 ? 30.310 7.144 -2.195 1.00 63.28 94 PHE A N 1
ATOM 710 C CA . PHE A 1 94 ? 29.788 5.896 -2.748 1.00 63.28 94 PHE A CA 1
ATOM 711 C C . PHE A 1 94 ? 29.327 6.082 -4.196 1.00 63.28 94 PHE A C 1
ATOM 713 O O . PHE A 1 94 ? 29.797 5.362 -5.074 1.00 63.28 94 PHE A O 1
ATOM 720 N N . PHE A 1 95 ? 28.519 7.110 -4.473 1.00 64.06 95 PHE A N 1
ATOM 721 C CA . PHE A 1 95 ? 28.061 7.413 -5.828 1.00 64.06 95 PHE A CA 1
ATOM 722 C C . PHE A 1 95 ? 29.230 7.701 -6.770 1.00 64.06 95 PHE A C 1
ATOM 724 O O . PHE A 1 95 ? 29.261 7.201 -7.889 1.00 64.06 95 PHE A O 1
ATOM 731 N N . ARG A 1 96 ? 30.259 8.419 -6.298 1.00 72.75 96 ARG A N 1
ATOM 732 C CA . ARG A 1 96 ? 31.477 8.653 -7.079 1.00 72.75 96 ARG A CA 1
ATOM 733 C C . ARG A 1 96 ? 32.204 7.347 -7.407 1.00 72.75 96 ARG A C 1
ATOM 735 O O . ARG A 1 96 ? 32.628 7.169 -8.542 1.00 72.75 96 ARG A O 1
ATOM 742 N N . ARG A 1 97 ? 32.339 6.421 -6.452 1.00 79.62 97 ARG A N 1
ATOM 743 C CA . ARG A 1 97 ? 32.968 5.107 -6.693 1.00 79.62 97 ARG A CA 1
ATOM 744 C C . ARG A 1 97 ? 32.158 4.254 -7.667 1.00 79.62 97 ARG A C 1
ATOM 746 O O . ARG A 1 97 ? 32.752 3.634 -8.541 1.00 79.62 97 ARG A O 1
ATOM 753 N N . VAL A 1 98 ? 30.833 4.263 -7.547 1.00 81.25 98 VAL A N 1
ATOM 754 C CA . VAL A 1 98 ? 29.931 3.545 -8.457 1.00 81.25 98 VAL A CA 1
ATOM 755 C C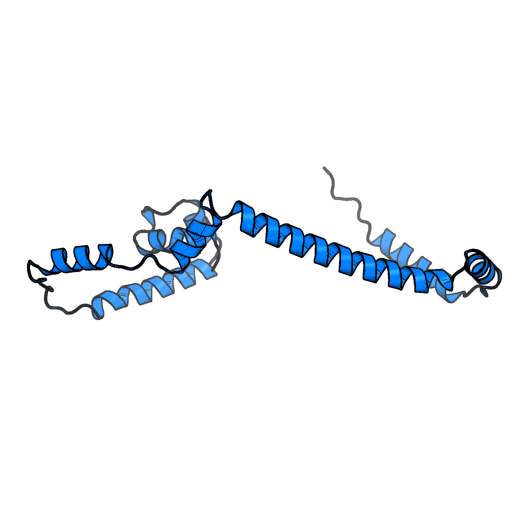 . VAL A 1 98 ? 29.980 4.145 -9.864 1.00 81.25 98 VAL A C 1
ATOM 757 O O . VAL A 1 98 ? 30.104 3.397 -10.827 1.00 81.25 98 VAL A O 1
ATOM 760 N N . ALA A 1 99 ? 29.981 5.473 -9.992 1.00 82.56 99 ALA A N 1
ATOM 761 C CA . ALA A 1 99 ? 30.116 6.164 -11.273 1.00 82.56 99 ALA A CA 1
ATOM 762 C C . ALA A 1 99 ? 31.478 5.900 -11.937 1.00 82.56 99 ALA A C 1
ATOM 764 O O . ALA A 1 99 ? 31.550 5.667 -13.139 1.00 82.56 99 ALA A O 1
ATOM 765 N N . PHE A 1 100 ? 32.570 5.882 -11.165 1.00 85.94 100 PHE A N 1
ATOM 766 C CA . PHE A 1 100 ? 33.876 5.495 -11.703 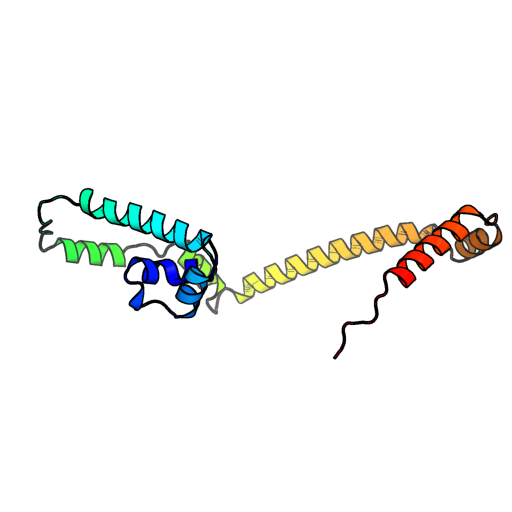1.00 85.94 100 PHE A CA 1
ATOM 767 C C . PHE A 1 100 ? 33.906 4.026 -12.123 1.00 85.94 100 PHE A C 1
ATOM 769 O O . PHE A 1 100 ? 34.454 3.724 -13.177 1.00 85.94 100 PHE A O 1
ATOM 776 N N . ALA A 1 101 ? 33.300 3.124 -11.348 1.00 87.12 101 ALA A N 1
ATOM 777 C CA . ALA A 1 101 ? 33.225 1.712 -11.706 1.00 87.12 101 ALA A CA 1
ATOM 778 C C . ALA A 1 101 ? 32.416 1.494 -12.995 1.00 87.12 101 ALA A C 1
ATOM 780 O O . ALA A 1 101 ? 32.868 0.760 -13.871 1.00 87.12 101 ALA A O 1
ATOM 781 N N . SER A 1 102 ? 31.270 2.163 -13.157 1.00 83.81 102 SER A N 1
ATOM 782 C CA . SER A 1 102 ? 30.456 2.048 -14.371 1.00 83.81 102 SER A CA 1
ATOM 783 C C . SER A 1 102 ? 31.154 2.637 -15.596 1.00 83.81 102 SER A C 1
ATOM 785 O O . SER A 1 102 ? 31.135 2.012 -16.654 1.00 83.81 102 SER A O 1
ATOM 787 N N . LEU A 1 103 ? 31.842 3.776 -15.458 1.00 89.31 103 LEU A N 1
ATOM 788 C CA . LEU A 1 103 ? 32.649 4.353 -16.536 1.00 89.31 103 LEU A CA 1
ATOM 789 C C . LEU A 1 103 ? 33.831 3.460 -16.921 1.00 89.31 103 LEU A C 1
ATOM 791 O O . LEU A 1 103 ? 34.130 3.334 -18.104 1.00 89.31 103 LEU A O 1
ATOM 795 N N . LEU A 1 104 ? 34.490 2.819 -15.953 1.00 92.50 104 LEU A N 1
ATOM 796 C CA . LEU A 1 104 ? 35.610 1.912 -16.214 1.00 92.50 104 LEU A CA 1
ATOM 797 C C . LEU A 1 104 ? 35.129 0.655 -16.949 1.00 92.50 104 LEU A C 1
ATOM 799 O O . LEU A 1 104 ? 35.735 0.250 -17.938 1.00 92.50 104 LEU A O 1
ATOM 803 N N . VAL A 1 105 ? 33.993 0.089 -16.531 1.00 92.88 105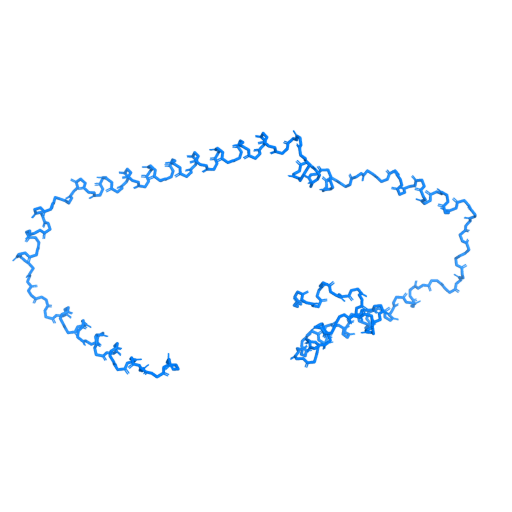 VAL A N 1
ATOM 804 C CA . VAL A 1 105 ? 33.352 -1.023 -17.245 1.00 92.88 105 VAL A CA 1
ATOM 805 C C . VAL A 1 105 ? 32.974 -0.596 -18.664 1.00 92.88 105 VAL A C 1
ATOM 807 O O . VAL A 1 105 ? 33.356 -1.277 -19.610 1.00 92.88 105 VAL A O 1
ATOM 810 N N . LEU A 1 106 ? 32.322 0.555 -18.844 1.00 91.94 106 LEU A N 1
ATOM 811 C CA . LEU A 1 106 ? 31.951 1.064 -20.168 1.00 91.94 106 LEU A CA 1
ATOM 812 C C . LEU A 1 106 ? 33.180 1.294 -21.063 1.00 91.94 106 LEU A C 1
ATOM 814 O O . LEU A 1 106 ? 33.168 0.921 -22.231 1.00 91.94 106 LEU A O 1
ATOM 818 N N . ALA A 1 107 ? 34.257 1.856 -20.511 1.00 92.06 107 ALA A N 1
ATOM 819 C CA . ALA A 1 107 ? 35.509 2.077 -21.225 1.00 92.06 107 ALA A CA 1
ATOM 820 C C . ALA A 1 107 ? 36.197 0.758 -21.601 1.00 92.06 107 ALA A C 1
ATOM 822 O O . ALA A 1 107 ? 36.693 0.630 -22.716 1.00 92.06 107 ALA A O 1
ATOM 823 N N . SER A 1 108 ? 36.195 -0.239 -20.711 1.00 88.44 108 SER A N 1
ATOM 824 C CA . SER A 1 108 ? 36.740 -1.567 -21.016 1.00 88.44 108 SER A CA 1
ATOM 825 C C . SER A 1 108 ? 35.931 -2.291 -22.089 1.00 88.44 108 SER A C 1
ATOM 827 O O . SER A 1 108 ? 36.517 -2.876 -22.993 1.00 88.44 108 SER A O 1
ATOM 829 N N . LEU A 1 109 ? 34.600 -2.199 -22.042 1.00 87.50 109 LEU A N 1
ATOM 830 C CA . LEU A 1 109 ? 33.718 -2.851 -23.004 1.00 87.50 109 LEU A CA 1
ATOM 831 C C . LEU A 1 109 ? 33.783 -2.152 -24.367 1.00 87.50 109 LEU A C 1
ATOM 833 O O . LEU A 1 109 ? 33.872 -2.813 -25.395 1.00 87.50 109 LEU A O 1
ATOM 837 N N . GLY A 1 110 ? 33.810 -0.817 -24.376 1.00 86.19 110 GLY A N 1
ATOM 838 C CA . GLY A 1 110 ? 33.998 -0.016 -25.584 1.00 86.19 110 GLY A CA 1
ATOM 839 C C . GLY A 1 110 ? 35.382 -0.211 -26.202 1.00 86.19 110 GLY A C 1
ATOM 840 O O . GLY A 1 110 ? 35.492 -0.353 -27.415 1.00 86.19 110 GLY A O 1
ATOM 841 N N . GLY A 1 111 ? 36.432 -0.290 -25.380 1.00 86.38 111 GLY A N 1
ATOM 842 C CA . GLY A 1 111 ? 37.785 -0.618 -25.828 1.00 86.38 111 GLY A CA 1
ATOM 843 C C . GLY A 1 111 ? 37.882 -2.034 -26.391 1.00 86.38 111 GLY A C 1
ATOM 844 O O . GLY A 1 111 ? 38.480 -2.228 -27.444 1.00 86.38 111 GLY A O 1
ATOM 845 N N . TYR A 1 112 ? 37.237 -3.005 -25.741 1.00 85.69 112 TYR A N 1
ATOM 846 C CA . TYR A 1 112 ? 37.147 -4.374 -26.238 1.00 85.69 112 TYR A CA 1
ATOM 847 C C . TYR A 1 112 ? 36.454 -4.419 -27.604 1.00 85.69 112 TYR A C 1
ATOM 849 O O . TYR A 1 112 ? 37.041 -4.924 -28.556 1.00 85.69 112 TYR A O 1
ATOM 857 N N . LEU A 1 113 ? 35.283 -3.789 -27.740 1.00 78.88 113 LEU A N 1
ATOM 858 C CA . LEU A 1 113 ? 34.551 -3.705 -29.008 1.00 78.88 113 LEU A CA 1
ATOM 859 C C . LEU A 1 113 ? 35.359 -3.001 -30.108 1.00 78.88 113 LEU A C 1
ATOM 861 O O . LEU A 1 113 ? 35.439 -3.502 -31.226 1.00 78.88 113 LEU A O 1
ATOM 865 N N . ALA A 1 114 ? 36.015 -1.881 -29.793 1.00 79.62 114 ALA A N 1
ATOM 866 C CA . ALA A 1 114 ? 36.872 -1.173 -30.742 1.00 79.62 114 ALA A CA 1
ATOM 867 C C . ALA A 1 114 ? 38.092 -2.009 -31.163 1.00 79.62 114 ALA A C 1
ATOM 869 O O . ALA A 1 114 ? 38.501 -1.963 -32.321 1.00 79.62 114 ALA A O 1
ATOM 870 N N . SER A 1 115 ? 38.662 -2.795 -30.245 1.00 73.94 115 SER A N 1
ATOM 871 C CA . SER A 1 115 ? 39.784 -3.686 -30.551 1.00 73.94 115 SER A CA 1
ATOM 872 C C . SER A 1 115 ? 39.361 -4.855 -31.444 1.00 73.94 115 SER A C 1
ATOM 874 O O . SER A 1 115 ? 40.038 -5.138 -32.430 1.00 73.94 115 SER A O 1
ATOM 876 N N . THR A 1 116 ? 38.193 -5.454 -31.195 1.00 67.94 116 THR A N 1
ATOM 877 C CA . THR A 1 116 ? 37.657 -6.529 -32.041 1.00 67.94 116 THR A CA 1
ATOM 878 C C . THR A 1 116 ? 37.260 -6.022 -33.428 1.00 67.94 116 THR A C 1
ATOM 880 O O . THR A 1 116 ? 37.457 -6.718 -34.420 1.00 67.94 116 THR A O 1
ATOM 883 N N . ASP A 1 117 ? 36.772 -4.783 -33.530 1.00 56.44 117 ASP A N 1
ATOM 884 C CA . ASP A 1 117 ? 36.445 -4.162 -34.819 1.00 56.44 117 ASP A CA 1
ATOM 885 C C . ASP A 1 117 ? 37.713 -3.709 -35.576 1.00 56.44 117 ASP A C 1
ATOM 887 O O . ASP A 1 117 ? 37.754 -3.677 -36.806 1.00 56.44 117 ASP A O 1
ATOM 891 N N . SER A 1 118 ? 38.811 -3.429 -34.860 1.00 54.41 118 SER A N 1
ATOM 892 C CA . SER A 1 118 ? 40.117 -3.168 -35.481 1.00 54.41 118 SER A CA 1
ATOM 893 C C . SER A 1 118 ? 40.744 -4.423 -36.099 1.00 54.41 118 SER A C 1
ATOM 895 O O . SER A 1 118 ? 41.360 -4.322 -37.159 1.00 54.41 118 SER A O 1
ATOM 897 N N . GLU A 1 119 ? 40.525 -5.606 -35.514 1.00 51.75 119 GLU A N 1
ATOM 898 C CA . GLU A 1 119 ? 40.897 -6.882 -36.143 1.00 51.75 119 GLU A CA 1
ATOM 899 C C . GLU A 1 119 ? 40.014 -7.191 -37.363 1.00 51.75 119 GLU A C 1
ATOM 901 O O . GLU A 1 119 ? 40.521 -7.693 -38.366 1.00 51.75 119 GLU A O 1
ATOM 906 N N . PHE A 1 120 ? 38.732 -6.804 -37.346 1.00 48.19 120 PHE A N 1
ATOM 907 C CA . PHE A 1 120 ? 37.856 -6.897 -38.522 1.00 48.19 120 PHE A CA 1
ATOM 908 C C . PHE A 1 120 ? 38.293 -5.944 -39.653 1.00 48.19 120 PHE A C 1
ATOM 910 O O . PHE A 1 120 ? 38.301 -6.316 -40.828 1.00 48.19 120 PHE A O 1
ATOM 917 N N . ARG A 1 121 ? 38.753 -4.731 -39.315 1.00 47.94 121 ARG A N 1
ATOM 918 C CA . ARG A 1 121 ? 39.314 -3.765 -40.278 1.00 47.94 121 ARG A CA 1
ATOM 919 C C . ARG A 1 121 ? 40.718 -4.100 -40.775 1.00 47.94 121 ARG A C 1
ATOM 921 O O . ARG A 1 121 ? 41.068 -3.670 -41.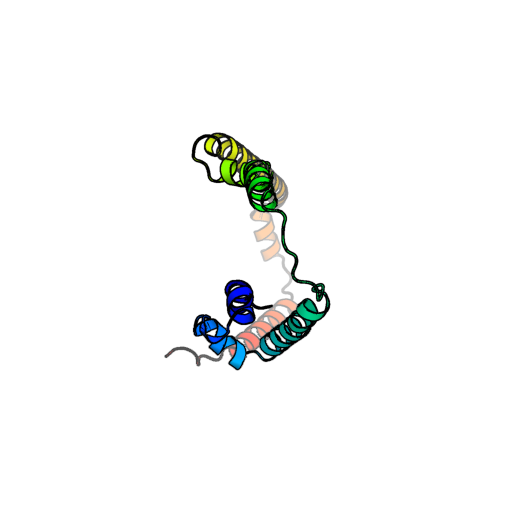871 1.00 47.94 121 ARG A O 1
ATOM 928 N N . ALA A 1 122 ? 41.510 -4.870 -40.030 1.00 52.78 122 ALA A N 1
ATOM 929 C CA . ALA A 1 122 ? 42.840 -5.294 -40.473 1.00 52.78 122 ALA A CA 1
ATOM 930 C C . ALA A 1 122 ? 42.792 -6.226 -41.704 1.00 52.78 122 ALA A C 1
ATOM 932 O O . ALA A 1 122 ? 43.787 -6.338 -42.417 1.00 52.78 122 ALA A O 1
ATOM 933 N N . GLY A 1 123 ? 41.643 -6.858 -41.980 1.00 51.69 123 GLY A N 1
ATOM 934 C CA . GLY A 1 123 ? 41.430 -7.712 -43.155 1.00 51.69 123 GLY A CA 1
ATOM 935 C C . GLY A 1 123 ? 40.768 -7.030 -44.359 1.00 51.69 123 GLY A C 1
ATOM 936 O O . GLY A 1 123 ? 40.810 -7.578 -45.458 1.00 51.69 123 GLY A O 1
ATOM 937 N N . VAL A 1 124 ? 40.168 -5.848 -44.189 1.00 58.12 124 VAL A N 1
ATOM 938 C CA . VAL A 1 124 ? 39.426 -5.164 -45.259 1.00 58.12 124 VAL A CA 1
ATOM 939 C C . VAL A 1 124 ? 40.132 -3.863 -45.609 1.00 58.12 124 VAL A C 1
ATOM 941 O O . VAL A 1 124 ? 39.814 -2.783 -45.109 1.00 58.12 124 VAL A O 1
ATOM 944 N N . THR A 1 125 ? 41.127 -3.971 -46.487 1.00 55.81 125 THR A N 1
ATOM 945 C CA . THR A 1 125 ? 41.729 -2.796 -47.111 1.00 55.81 125 THR A CA 1
ATOM 946 C C . THR A 1 125 ? 40.697 -2.141 -48.041 1.00 55.81 125 THR A C 1
ATOM 948 O O . THR A 1 125 ? 39.946 -2.841 -48.725 1.00 55.81 125 THR A O 1
ATOM 951 N N . PRO A 1 126 ? 40.632 -0.799 -48.112 1.00 58.25 126 PRO A N 1
ATOM 952 C CA . PRO A 1 126 ? 39.714 -0.102 -49.019 1.00 58.25 126 PRO A CA 1
ATOM 953 C C . PRO A 1 126 ? 39.953 -0.459 -50.498 1.00 58.25 126 PRO A C 1
ATOM 955 O O . PRO A 1 126 ? 39.052 -0.326 -51.322 1.00 58.25 126 PRO A O 1
ATOM 958 N N . GLU A 1 127 ? 41.135 -0.982 -50.828 1.00 58.44 127 GLU A N 1
ATOM 959 C CA . GLU A 1 127 ? 41.443 -1.548 -52.143 1.00 58.44 127 GLU A CA 1
ATOM 960 C C . GLU A 1 127 ? 40.689 -2.859 -52.423 1.00 58.44 127 GLU A C 1
ATOM 962 O O . GLU A 1 127 ? 40.266 -3.074 -53.556 1.00 58.44 127 GLU A O 1
ATOM 967 N N . LEU A 1 128 ? 40.448 -3.704 -51.412 1.00 60.94 128 LEU A N 1
ATOM 968 C CA . LEU A 1 128 ? 39.702 -4.958 -51.563 1.00 60.94 128 LEU A CA 1
ATOM 969 C C . LEU A 1 128 ? 38.201 -4.711 -51.791 1.00 60.94 128 LEU A C 1
ATOM 971 O O . LEU A 1 128 ? 37.573 -5.424 -52.566 1.00 60.94 128 LEU A O 1
ATOM 975 N N . ILE A 1 129 ? 37.639 -3.670 -51.163 1.00 58.72 129 ILE A N 1
ATOM 976 C CA . ILE A 1 129 ? 36.244 -3.248 -51.383 1.00 58.72 129 ILE A CA 1
ATOM 977 C C . ILE A 1 129 ? 36.078 -2.704 -52.809 1.00 58.72 129 ILE A C 1
ATOM 979 O O . ILE A 1 129 ? 35.152 -3.097 -53.513 1.00 58.72 129 ILE A O 1
ATOM 983 N N . MET A 1 130 ? 37.010 -1.866 -53.278 1.00 58.44 130 MET A N 1
ATOM 984 C CA . MET A 1 130 ? 36.954 -1.341 -54.649 1.00 58.44 130 MET A CA 1
ATOM 985 C C . MET A 1 130 ? 37.264 -2.398 -55.721 1.00 58.44 130 MET A C 1
ATOM 987 O O . MET A 1 130 ? 36.783 -2.277 -56.847 1.00 58.44 130 MET A O 1
ATOM 991 N N . ALA A 1 131 ? 38.035 -3.439 -55.397 1.00 59.12 131 ALA A N 1
ATOM 992 C CA . ALA A 1 131 ? 38.235 -4.589 -56.278 1.00 59.12 131 ALA A CA 1
ATOM 993 C C . ALA A 1 131 ? 36.989 -5.493 -56.336 1.00 59.12 131 ALA A C 1
ATOM 995 O O . ALA A 1 131 ? 36.583 -5.896 -57.422 1.00 59.12 131 ALA A O 1
ATOM 996 N N . ALA A 1 132 ? 36.330 -5.743 -55.199 1.00 58.31 132 ALA A N 1
ATOM 997 C CA . ALA A 1 132 ? 35.100 -6.535 -55.139 1.00 58.31 132 ALA A CA 1
ATOM 998 C C . ALA A 1 132 ? 33.932 -5.883 -55.900 1.00 58.31 132 ALA A C 1
ATOM 1000 O O . ALA A 1 132 ? 33.134 -6.584 -56.516 1.00 58.31 132 ALA A O 1
ATOM 1001 N N . GLU A 1 133 ? 33.849 -4.551 -55.911 1.00 54.94 133 GLU A N 1
ATOM 1002 C CA . GLU A 1 133 ? 32.820 -3.826 -56.667 1.00 54.94 133 GLU A CA 1
ATOM 1003 C C . GLU A 1 133 ? 33.103 -3.779 -58.178 1.00 54.94 133 GLU A C 1
ATOM 1005 O O . GLU A 1 133 ? 32.182 -3.663 -58.985 1.00 54.94 133 GLU A O 1
ATOM 1010 N N . ARG A 1 134 ? 34.370 -3.936 -58.583 1.00 53.84 134 ARG A N 1
ATOM 1011 C CA . ARG A 1 134 ? 34.763 -3.986 -59.998 1.00 53.84 134 ARG A CA 1
ATOM 1012 C C . ARG A 1 134 ? 34.537 -5.366 -60.629 1.00 53.84 134 ARG A C 1
ATOM 1014 O O . ARG A 1 134 ? 34.244 -5.422 -61.820 1.00 53.84 134 ARG A O 1
ATOM 1021 N N . ASP A 1 135 ? 34.619 -6.433 -59.831 1.00 51.72 135 ASP A N 1
ATOM 1022 C CA . ASP A 1 135 ? 34.460 -7.827 -60.277 1.00 51.72 135 ASP A CA 1
ATOM 1023 C C . ASP A 1 135 ? 33.128 -8.477 -59.849 1.00 51.72 135 ASP A C 1
ATOM 1025 O O . ASP A 1 135 ? 32.938 -9.682 -60.031 1.00 51.72 135 ASP A O 1
ATOM 1029 N N . ALA A 1 136 ? 32.169 -7.711 -59.318 1.00 45.69 136 ALA A N 1
ATOM 1030 C CA . ALA A 1 136 ? 30.829 -8.225 -59.054 1.00 45.69 136 ALA A CA 1
ATOM 1031 C C . ALA A 1 136 ? 30.134 -8.580 -60.388 1.00 45.69 136 ALA A C 1
ATOM 1033 O O . ALA A 1 136 ? 29.842 -7.675 -61.180 1.00 45.69 136 ALA A O 1
ATOM 1034 N N . PRO A 1 137 ? 29.816 -9.863 -60.675 1.00 47.31 137 PRO A N 1
ATOM 1035 C CA . PRO A 1 137 ? 28.918 -10.163 -61.778 1.00 47.31 137 PRO A CA 1
ATOM 1036 C C . PRO A 1 137 ? 27.595 -9.481 -61.449 1.00 47.31 137 PRO A C 1
ATOM 1038 O O . PRO A 1 137 ? 27.099 -9.623 -60.332 1.00 47.31 137 PRO A O 1
ATOM 1041 N N . ALA A 1 138 ? 27.053 -8.709 -62.394 1.00 53.22 138 ALA A N 1
ATOM 1042 C CA . ALA A 1 138 ? 25.774 -8.033 -62.235 1.00 53.22 138 ALA A CA 1
ATOM 1043 C C . ALA A 1 138 ? 24.706 -9.070 -61.859 1.00 53.22 138 ALA A C 1
ATOM 1045 O O . ALA A 1 138 ? 24.142 -9.742 -62.722 1.00 53.22 138 ALA A O 1
ATOM 1046 N N . SER A 1 139 ? 24.463 -9.242 -60.559 1.00 53.84 139 SER A N 1
ATOM 1047 C CA . SER A 1 139 ? 23.446 -10.146 -60.066 1.00 53.84 139 SER A CA 1
ATOM 1048 C C . SER A 1 139 ? 22.114 -9.451 -60.315 1.00 53.84 139 SER A C 1
ATOM 1050 O O . SER A 1 139 ? 21.658 -8.571 -59.588 1.00 53.84 139 SER A O 1
ATOM 1052 N N . GLU A 1 140 ? 21.496 -9.837 -61.425 1.00 54.50 140 GLU A N 1
ATOM 1053 C CA . GLU A 1 140 ? 20.170 -9.401 -61.864 1.00 54.50 140 GLU A CA 1
ATOM 1054 C C . GLU A 1 140 ? 19.100 -9.589 -60.764 1.00 54.50 140 GLU A C 1
ATOM 1056 O O . GLU A 1 140 ? 18.083 -8.898 -60.742 1.00 54.50 140 GLU A O 1
ATOM 1061 N N . TYR A 1 141 ? 19.385 -10.453 -59.784 1.00 52.81 141 TYR A N 1
ATOM 1062 C CA . TYR A 1 141 ? 18.580 -10.691 -58.590 1.00 52.81 141 TYR A CA 1
ATOM 1063 C C . TYR A 1 141 ? 18.506 -9.504 -57.612 1.00 52.81 141 TYR A C 1
ATOM 1065 O O . TYR A 1 141 ? 17.422 -9.228 -57.105 1.00 52.81 141 TYR A O 1
ATOM 1073 N N . GLY A 1 142 ? 19.597 -8.764 -57.372 1.00 55.09 142 GLY A N 1
ATOM 1074 C CA . GLY A 1 142 ? 19.586 -7.651 -56.405 1.00 55.09 142 GLY A CA 1
ATOM 1075 C C . GLY A 1 142 ? 18.820 -6.426 -56.912 1.00 55.09 142 GLY A C 1
ATOM 1076 O O . GLY A 1 142 ? 18.068 -5.791 -56.178 1.00 55.09 142 GLY A O 1
ATOM 1077 N N . ARG A 1 143 ? 18.929 -6.144 -58.217 1.00 57.09 143 ARG A N 1
ATOM 1078 C CA . ARG A 1 143 ? 18.288 -4.981 -58.851 1.00 57.09 143 ARG A CA 1
ATOM 1079 C C . ARG A 1 143 ? 16.759 -5.081 -58.870 1.00 57.09 143 ARG A C 1
ATOM 1081 O O . ARG A 1 143 ? 16.086 -4.057 -58.773 1.00 57.09 143 ARG A O 1
ATOM 1088 N N . ASN A 1 144 ? 16.210 -6.288 -59.010 1.00 57.31 144 ASN A N 1
ATOM 1089 C CA . ASN A 1 144 ? 14.760 -6.496 -58.992 1.00 57.31 144 ASN A CA 1
ATOM 1090 C C . ASN A 1 144 ? 14.191 -6.423 -57.571 1.00 57.31 144 ASN A C 1
ATOM 1092 O O . ASN A 1 144 ? 13.142 -5.815 -57.377 1.00 57.31 144 ASN A O 1
ATOM 1096 N N . GLN A 1 145 ? 14.913 -6.948 -56.578 1.00 61.62 145 GLN A N 1
ATOM 1097 C CA . GLN A 1 145 ? 14.486 -6.910 -55.180 1.00 61.62 145 GLN A CA 1
ATOM 1098 C C . GLN A 1 145 ? 14.467 -5.479 -54.617 1.00 61.62 145 GLN A C 1
ATOM 1100 O O . GLN A 1 145 ? 13.488 -5.081 -53.987 1.00 61.62 145 GLN A O 1
ATOM 1105 N N . ASP A 1 146 ? 15.484 -4.668 -54.928 1.00 59.88 146 ASP A N 1
ATOM 1106 C CA . ASP A 1 146 ? 15.496 -3.246 -54.558 1.00 59.88 146 ASP A CA 1
ATOM 1107 C C . ASP A 1 146 ? 14.379 -2.464 -55.251 1.00 59.88 146 ASP A C 1
ATOM 1109 O O . ASP A 1 146 ? 13.766 -1.577 -54.660 1.00 59.88 146 ASP A O 1
ATOM 1113 N N . ARG A 1 147 ? 14.063 -2.809 -56.502 1.00 67.88 147 ARG A N 1
ATOM 1114 C CA . ARG A 1 147 ? 12.995 -2.151 -57.257 1.00 67.88 147 ARG A CA 1
ATOM 1115 C C . ARG A 1 147 ? 11.605 -2.490 -56.708 1.00 67.88 147 ARG A C 1
ATOM 1117 O O . ARG A 1 147 ? 10.750 -1.607 -56.683 1.00 67.88 147 ARG A O 1
ATOM 1124 N N . GLU A 1 148 ? 11.379 -3.717 -56.240 1.00 67.38 148 GLU A N 1
ATOM 1125 C CA . GLU A 1 148 ? 10.137 -4.107 -55.558 1.00 67.38 148 GLU A CA 1
ATOM 1126 C C . GLU A 1 148 ? 9.996 -3.425 -54.190 1.00 67.38 148 GLU A C 1
ATOM 1128 O O . GLU A 1 148 ? 8.935 -2.875 -53.893 1.00 67.38 148 GLU A O 1
ATOM 1133 N N . LEU A 1 149 ? 11.068 -3.363 -53.393 1.00 67.50 149 LEU A N 1
ATOM 1134 C CA . LEU A 1 149 ? 11.072 -2.660 -52.103 1.00 67.50 149 LEU A CA 1
ATOM 1135 C C . LEU A 1 149 ? 10.821 -1.156 -52.266 1.00 67.50 149 LEU A C 1
ATOM 1137 O O . LEU A 1 149 ? 10.057 -0.560 -51.501 1.00 67.50 149 LEU A O 1
ATOM 1141 N N . LEU A 1 150 ? 11.412 -0.546 -53.294 1.00 72.62 150 LEU A N 1
ATOM 1142 C CA . LEU A 1 150 ? 11.204 0.862 -53.608 1.00 72.62 150 LEU A CA 1
ATOM 1143 C C . LEU A 1 150 ? 9.758 1.099 -54.077 1.00 72.62 150 LEU A C 1
ATOM 1145 O O . LEU A 1 150 ? 9.111 1.996 -53.552 1.00 72.62 150 LEU A O 1
ATOM 1149 N N . MET A 1 151 ? 9.188 0.259 -54.954 1.00 70.12 151 MET A N 1
ATOM 1150 C CA . MET A 1 151 ? 7.774 0.388 -55.357 1.00 70.12 151 MET A CA 1
ATOM 1151 C C . MET A 1 151 ? 6.789 0.244 -54.192 1.00 70.12 151 MET A C 1
ATOM 1153 O O . MET A 1 151 ? 5.833 1.015 -54.119 1.00 70.12 151 MET A O 1
ATOM 1157 N N . VAL A 1 152 ? 7.028 -0.690 -53.267 1.00 73.25 152 VAL A N 1
ATOM 1158 C CA . VAL A 1 152 ? 6.197 -0.840 -52.063 1.00 73.25 152 VAL A CA 1
ATOM 1159 C C . VAL A 1 152 ? 6.300 0.405 -51.188 1.00 73.25 152 VAL A C 1
ATOM 1161 O O . VAL A 1 152 ? 5.274 0.935 -50.780 1.00 73.25 152 VAL A O 1
ATOM 1164 N N . THR A 1 153 ? 7.511 0.926 -50.981 1.00 72.88 153 THR A N 1
ATOM 1165 C CA . THR A 1 153 ? 7.738 2.107 -50.135 1.00 72.88 153 THR A CA 1
ATOM 1166 C C . THR A 1 153 ? 7.012 3.344 -50.675 1.00 72.88 153 THR A C 1
ATOM 1168 O O . THR A 1 153 ? 6.401 4.065 -49.890 1.00 72.88 153 THR A O 1
ATOM 1171 N N . ILE A 1 154 ? 7.002 3.573 -51.999 1.00 72.81 154 ILE A N 1
ATOM 1172 C CA . ILE A 1 154 ? 6.265 4.708 -52.589 1.00 72.81 154 ILE A CA 1
ATOM 1173 C C . ILE A 1 154 ? 4.747 4.479 -52.518 1.00 72.81 154 ILE A C 1
ATOM 1175 O O . ILE A 1 154 ? 4.001 5.414 -52.253 1.00 72.81 154 ILE A O 1
ATOM 1179 N N . ALA A 1 155 ? 4.271 3.248 -52.733 1.00 72.19 155 ALA A N 1
ATOM 1180 C CA . ALA A 1 155 ? 2.840 2.941 -52.679 1.00 72.19 155 ALA A CA 1
ATOM 1181 C C . ALA A 1 155 ? 2.265 3.017 -51.253 1.00 72.19 155 ALA A C 1
ATOM 1183 O O . ALA A 1 155 ? 1.085 3.314 -51.082 1.00 72.19 155 ALA A O 1
ATOM 1184 N N . THR A 1 156 ? 3.088 2.769 -50.230 1.00 68.56 156 THR A N 1
ATOM 1185 C CA . THR A 1 156 ? 2.709 2.926 -48.816 1.00 68.56 156 THR A CA 1
ATOM 1186 C C . THR A 1 156 ? 2.905 4.343 -48.284 1.00 68.56 156 THR A C 1
ATOM 1188 O O . THR A 1 156 ? 2.453 4.644 -47.181 1.00 68.56 156 THR A O 1
ATOM 1191 N N . PHE A 1 157 ? 3.580 5.216 -49.034 1.00 64.31 157 PHE A N 1
ATOM 1192 C CA . PHE A 1 157 ? 3.767 6.608 -48.652 1.00 64.31 157 PHE A CA 1
ATOM 1193 C C . PHE A 1 157 ? 2.480 7.389 -48.948 1.00 64.31 157 PHE A C 1
ATOM 1195 O O . PHE A 1 157 ? 2.266 7.863 -50.061 1.00 64.31 157 PHE A O 1
ATOM 1202 N N . ASN A 1 158 ? 1.603 7.473 -47.947 1.00 63.00 158 ASN A N 1
ATOM 1203 C CA . ASN A 1 158 ? 0.395 8.293 -47.965 1.00 63.00 158 ASN A CA 1
ATOM 1204 C C . ASN A 1 158 ? 0.713 9.672 -47.349 1.00 63.00 158 ASN A C 1
ATOM 1206 O O . ASN A 1 158 ? 0.919 9.738 -46.136 1.00 63.00 158 ASN A O 1
ATOM 1210 N N . PRO A 1 159 ? 0.802 10.763 -48.131 1.00 64.50 159 PRO A N 1
ATOM 1211 C CA . PRO A 1 159 ? 1.188 12.079 -47.628 1.00 64.50 159 PRO A CA 1
ATOM 1212 C C . PRO A 1 159 ? -0.011 12.875 -47.083 1.00 64.50 159 PRO A C 1
ATOM 1214 O O . PRO A 1 159 ? -0.186 14.029 -47.453 1.00 64.50 159 PRO A O 1
ATOM 1217 N N . ASP A 1 160 ? -0.822 12.275 -46.212 1.00 56.31 160 ASP A N 1
ATOM 1218 C CA . ASP A 1 160 ? -1.983 12.931 -45.588 1.00 56.31 160 ASP A CA 1
ATOM 1219 C C . ASP A 1 160 ? -1.924 12.799 -44.059 1.00 56.31 160 ASP A C 1
ATOM 1221 O O . ASP A 1 160 ? -2.791 12.184 -43.457 1.00 56.31 160 ASP A O 1
ATOM 1225 N N . GLU A 1 161 ? -0.892 13.368 -43.427 1.00 57.16 161 GLU A N 1
ATOM 1226 C CA . GLU A 1 161 ? -0.917 13.777 -42.009 1.00 57.16 161 GLU A CA 1
ATOM 1227 C C . GLU A 1 161 ? 0.093 14.915 -41.761 1.00 57.16 161 GLU A C 1
ATOM 1229 O O . GLU A 1 161 ? 1.147 14.699 -41.173 1.00 57.16 161 GLU A O 1
ATOM 1234 N N . THR A 1 162 ? -0.225 16.137 -42.199 1.00 51.19 162 THR A N 1
ATOM 1235 C CA . THR A 1 162 ? 0.192 17.381 -41.519 1.00 51.19 162 THR A CA 1
ATOM 1236 C C . THR A 1 162 ? -0.805 18.495 -41.845 1.00 51.19 162 THR A C 1
ATOM 1238 O O . THR A 1 162 ? -1.045 18.762 -43.022 1.00 51.19 162 THR A O 1
ATOM 1241 N N . GLU A 1 163 ? -1.371 19.085 -40.786 1.00 40.94 163 GLU A N 1
ATOM 1242 C CA . GLU A 1 163 ? -2.209 20.301 -40.740 1.00 40.94 163 GLU A CA 1
ATOM 1243 C C . GLU A 1 163 ? -1.702 21.483 -41.582 1.00 40.94 163 GLU A C 1
ATOM 1245 O O . GLU A 1 163 ? -0.466 21.672 -41.682 1.00 40.94 163 GLU A O 1
#

Foldseek 3Di:
DDPLCVVCVVVCLVDVVRGDPVSVVCCVVDVVSVVVSVVVNVVVVCVVVVDPPDPPPDDPCNVVVVVVVVVPPPCPPVNVVVCCCPPDPNNPVVVVVVVVVVVVVVCVVVVVVVVVVVVVVVPDDVVVVVVCVVPDDPPPVVVVVVVVVVVVVVVPPDPPDDD